Protein AF-A0A530AGK9-F1 (afdb_monomer_lite)

Sequence (66 aa):
MAVGDQGVVAAIDWKSDVNPTLAVRKAHAQQLRDYLSATHAARGAIVYVTSGEIAWVDAAQTPARV

pLDDT: mean 92.28, std 13.04, range [45.44, 98.56]

Foldseek 3Di:
DDADPVFDQEDEAEDADQDDDPVRVVVVLVVRLVVCVVGVHQKYWYQHPNVRDIDIHGHDPPPPDD

Structure (mmCIF, N/CA/C/O backbone):
data_AF-A0A530AGK9-F1
#
_entry.id   AF-A0A530AGK9-F1
#
loop_
_atom_site.group_PDB
_atom_site.id
_atom_site.type_symbol
_atom_site.label_atom_id
_atom_site.label_alt_id
_atom_site.label_comp_id
_atom_site.label_asym_id
_atom_site.label_entity_id
_atom_site.label_seq_id
_atom_site.pdbx_PDB_ins_code
_atom_site.Cartn_x
_atom_site.Cartn_y
_atom_site.Cartn_z
_atom_site.occupancy
_atom_site.B_iso_or_equiv
_atom_site.auth_seq_id
_atom_site.auth_comp_id
_atom_site.auth_asym_id
_atom_site.auth_atom_id
_atom_site.pdbx_PDB_model_num
ATOM 1 N N . MET A 1 1 ? 5.541 -6.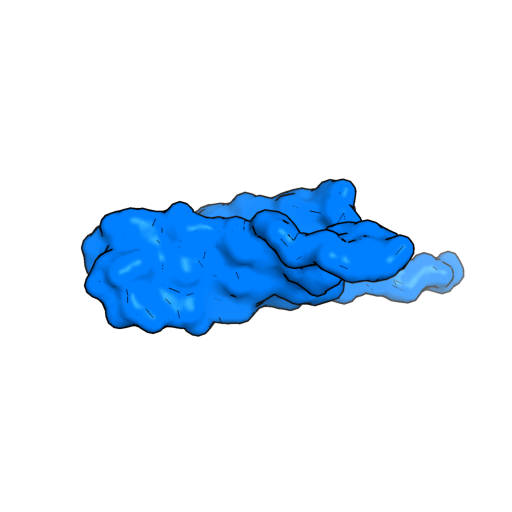071 0.263 1.00 90.44 1 MET A N 1
ATOM 2 C CA . MET A 1 1 ? 5.858 -6.305 -1.164 1.00 90.44 1 MET A CA 1
ATOM 3 C C . MET A 1 1 ? 5.590 -7.766 -1.474 1.00 90.44 1 MET A C 1
ATOM 5 O O . MET A 1 1 ? 5.896 -8.600 -0.631 1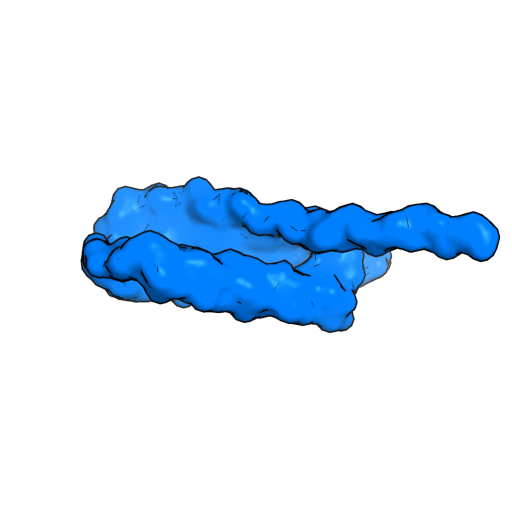.00 90.44 1 MET A O 1
ATOM 9 N N . ALA A 1 2 ? 5.032 -8.061 -2.642 1.00 93.19 2 ALA A N 1
ATOM 10 C CA . ALA A 1 2 ? 4.975 -9.400 -3.214 1.00 93.19 2 ALA A CA 1
ATOM 11 C C . ALA A 1 2 ? 5.998 -9.477 -4.351 1.00 93.19 2 ALA A C 1
ATOM 13 O O . ALA A 1 2 ? 6.057 -8.572 -5.185 1.00 93.19 2 ALA A O 1
ATOM 14 N N . VAL A 1 3 ? 6.809 -10.532 -4.366 1.00 94.12 3 VAL A N 1
ATOM 15 C CA . VAL A 1 3 ? 7.890 -10.734 -5.337 1.00 94.12 3 VAL A CA 1
ATOM 16 C C . VAL A 1 3 ? 7.622 -12.040 -6.073 1.00 94.12 3 VAL A C 1
ATOM 18 O O . VAL A 1 3 ? 7.360 -13.055 -5.434 1.00 94.12 3 VAL A O 1
ATOM 21 N N . GLY A 1 4 ? 7.644 -11.988 -7.400 1.00 93.19 4 GLY A N 1
ATOM 22 C CA . GLY A 1 4 ? 7.626 -13.154 -8.277 1.00 93.19 4 GLY A CA 1
ATOM 23 C C . GLY A 1 4 ? 8.960 -13.310 -9.003 1.00 93.19 4 GLY A C 1
ATOM 24 O O . GLY A 1 4 ? 9.901 -12.550 -8.775 1.00 93.19 4 GLY A O 1
ATOM 25 N N . ASP A 1 5 ? 9.018 -14.260 -9.931 1.00 93.06 5 ASP A N 1
ATOM 26 C CA . ASP A 1 5 ? 10.259 -14.645 -10.619 1.00 93.06 5 ASP A CA 1
ATOM 27 C C . ASP A 1 5 ? 10.931 -13.498 -11.389 1.00 93.06 5 ASP A C 1
ATOM 29 O O . ASP A 1 5 ? 12.133 -13.532 -11.629 1.00 93.06 5 ASP A O 1
ATOM 33 N N . GLN A 1 6 ? 10.159 -12.487 -11.799 1.00 90.50 6 GLN A N 1
ATOM 34 C CA . GLN A 1 6 ? 10.625 -11.345 -12.596 1.00 90.50 6 GLN A CA 1
ATOM 35 C C . GLN A 1 6 ? 10.724 -10.040 -11.785 1.00 90.50 6 GLN A C 1
ATOM 37 O O . GLN A 1 6 ? 10.909 -8.971 -12.361 1.00 90.50 6 GLN A O 1
ATOM 42 N N . GLY A 1 7 ? 10.591 -10.105 -10.454 1.00 93.06 7 GLY A N 1
ATOM 43 C CA . GLY A 1 7 ? 10.691 -8.946 -9.566 1.00 93.06 7 GLY A CA 1
ATOM 44 C C . GLY A 1 7 ? 9.422 -8.670 -8.762 1.00 93.06 7 GLY A C 1
ATOM 45 O O . GLY A 1 7 ? 8.625 -9.565 -8.482 1.00 93.06 7 GLY A O 1
ATOM 46 N N . VAL A 1 8 ? 9.252 -7.422 -8.324 1.00 95.19 8 VAL A N 1
ATOM 47 C CA . VAL A 1 8 ? 8.111 -7.026 -7.488 1.00 95.19 8 VAL A CA 1
ATOM 48 C C . VAL A 1 8 ? 6.834 -7.028 -8.328 1.00 95.19 8 VAL A C 1
ATOM 50 O O . VAL A 1 8 ? 6.711 -6.278 -9.290 1.00 95.19 8 VAL A O 1
ATOM 53 N N . VAL A 1 9 ? 5.860 -7.847 -7.934 1.00 95.19 9 VAL A N 1
ATOM 54 C CA . VAL A 1 9 ? 4.563 -7.965 -8.623 1.00 95.19 9 VAL A CA 1
ATOM 55 C C . VAL A 1 9 ? 3.467 -7.136 -7.956 1.00 95.19 9 VAL A C 1
ATOM 57 O O . VAL A 1 9 ? 2.483 -6.795 -8.608 1.00 95.19 9 VAL A O 1
ATOM 60 N N . ALA A 1 10 ? 3.633 -6.784 -6.674 1.00 95.06 10 ALA A N 1
ATOM 61 C CA . ALA A 1 10 ? 2.734 -5.870 -5.973 1.00 95.06 10 ALA A CA 1
ATOM 62 C C . ALA A 1 10 ? 3.374 -5.209 -4.743 1.00 95.06 10 ALA A C 1
ATOM 64 O O . ALA A 1 10 ? 4.211 -5.799 -4.051 1.00 95.06 10 ALA A O 1
ATOM 65 N N . ALA A 1 11 ? 2.895 -4.014 -4.398 1.00 97.44 11 ALA A N 1
ATOM 66 C CA . ALA A 1 11 ? 3.167 -3.359 -3.119 1.00 97.44 11 ALA A CA 1
ATOM 67 C C . ALA A 1 11 ? 1.907 -3.366 -2.238 1.00 97.44 11 ALA A C 1
ATOM 69 O O . ALA A 1 11 ? 0.806 -3.112 -2.717 1.00 97.44 11 ALA A O 1
ATOM 70 N N . ILE A 1 12 ? 2.062 -3.669 -0.948 1.00 97.75 12 ILE A N 1
ATOM 71 C CA . ILE A 1 12 ? 0.965 -3.653 0.028 1.00 97.75 12 ILE A CA 1
ATOM 72 C C . ILE A 1 12 ? 1.400 -2.747 1.173 1.00 97.75 12 ILE A C 1
ATOM 74 O O . ILE A 1 12 ? 2.504 -2.929 1.694 1.00 97.75 12 ILE A O 1
ATOM 78 N N . ASP A 1 13 ? 0.555 -1.782 1.522 1.00 97.88 13 ASP A N 1
ATOM 79 C CA . ASP A 1 13 ? 0.783 -0.804 2.586 1.00 97.88 13 ASP A CA 1
ATOM 80 C C . ASP A 1 13 ? -0.334 -0.914 3.634 1.00 97.88 13 ASP A C 1
ATOM 82 O O . ASP A 1 13 ? -1.518 -0.837 3.304 1.00 97.88 13 ASP A O 1
ATOM 86 N N . TRP A 1 14 ? 0.034 -1.124 4.897 1.00 98.00 14 TRP A N 1
ATOM 87 C CA . TRP A 1 14 ? -0.913 -1.282 6.003 1.00 98.00 14 TRP A CA 1
ATOM 88 C C . TRP A 1 14 ? -1.054 0.031 6.768 1.00 98.00 14 TRP A C 1
ATOM 90 O O . TRP A 1 14 ? -0.063 0.637 7.172 1.00 98.00 14 TRP A O 1
ATOM 100 N N . LYS A 1 15 ? -2.298 0.448 7.009 1.00 97.75 15 LYS A N 1
ATOM 101 C CA . LYS A 1 15 ? -2.645 1.680 7.726 1.00 97.75 15 LYS A CA 1
ATOM 102 C C . LYS A 1 15 ? -3.547 1.361 8.911 1.00 97.75 15 LYS A C 1
ATOM 104 O O . LYS A 1 15 ? -4.520 0.625 8.757 1.00 97.75 15 LYS A O 1
ATOM 109 N N . SER A 1 16 ? -3.232 1.918 10.079 1.00 98.00 16 SER A N 1
ATOM 110 C CA . SER A 1 16 ? -3.965 1.705 11.337 1.00 98.00 16 SER A CA 1
ATOM 111 C C . SER A 1 16 ? -4.956 2.819 11.680 1.00 98.00 16 SER A C 1
ATOM 113 O O . SER A 1 16 ? -5.635 2.739 12.704 1.00 98.00 16 SER A O 1
ATOM 115 N N . ASP A 1 17 ? -5.076 3.847 10.837 1.00 98.00 17 ASP A N 1
ATOM 116 C CA . ASP A 1 17 ? -6.022 4.942 11.035 1.00 98.00 17 ASP A CA 1
ATOM 117 C C . ASP A 1 17 ? -7.456 4.430 11.254 1.00 98.00 17 ASP A C 1
ATOM 119 O O . ASP A 1 17 ? -7.944 3.574 10.517 1.00 98.00 17 ASP A O 1
ATOM 123 N N . VAL A 1 18 ? -8.155 4.982 12.249 1.00 97.19 18 VAL A N 1
ATOM 124 C CA . VAL A 1 18 ? -9.540 4.595 12.579 1.00 97.19 18 VAL A CA 1
ATOM 125 C C . VAL A 1 18 ? -10.546 5.221 11.609 1.00 97.19 18 VAL A C 1
ATOM 127 O O . VAL A 1 18 ? -11.487 4.569 11.170 1.00 97.19 18 VAL A O 1
ATOM 130 N N . ASN A 1 19 ? -10.350 6.495 11.267 1.00 96.31 19 ASN A N 1
ATOM 131 C CA . ASN A 1 19 ? -11.212 7.239 10.350 1.00 96.31 19 ASN A CA 1
ATOM 132 C C . ASN A 1 19 ? -10.386 8.289 9.583 1.00 96.31 19 ASN A C 1
ATOM 134 O O . ASN A 1 19 ? -10.467 9.484 9.882 1.00 96.31 19 ASN A O 1
ATOM 138 N N . PRO A 1 20 ? -9.520 7.864 8.643 1.00 97.31 20 PRO A N 1
ATOM 139 C CA . PRO A 1 20 ? -8.679 8.791 7.902 1.00 97.31 20 PRO A CA 1
ATOM 140 C C . PRO A 1 20 ? -9.539 9.663 6.988 1.00 97.31 20 PRO A C 1
ATOM 142 O O . PRO A 1 20 ? -10.383 9.167 6.234 1.00 97.31 20 PRO A O 1
ATOM 145 N N . THR A 1 21 ? -9.284 10.971 7.015 1.00 98.44 21 THR A N 1
ATOM 146 C CA . THR A 1 21 ? -9.945 11.920 6.114 1.00 98.44 21 THR A CA 1
ATOM 147 C C . THR A 1 21 ? -9.613 11.605 4.653 1.00 98.44 21 THR A C 1
ATOM 149 O O . THR A 1 21 ? -8.612 10.954 4.342 1.00 98.44 21 THR A O 1
ATOM 152 N N . LEU A 1 22 ? -10.407 12.131 3.717 1.00 97.75 22 LEU A N 1
ATOM 153 C CA . LEU A 1 22 ? -10.130 11.970 2.286 1.00 97.75 22 LEU A CA 1
ATOM 154 C C . LEU A 1 22 ? -8.729 12.478 1.893 1.00 97.75 22 LEU A C 1
ATOM 156 O O . LEU A 1 22 ? -8.084 11.888 1.029 1.00 97.75 22 LEU A O 1
ATOM 160 N N . ALA A 1 23 ? -8.244 13.550 2.526 1.00 98.50 23 ALA A N 1
ATOM 161 C CA . ALA A 1 23 ? -6.907 14.084 2.270 1.00 98.50 23 ALA A CA 1
ATOM 162 C C . ALA A 1 23 ? -5.806 13.098 2.694 1.00 98.50 23 ALA A C 1
ATOM 164 O O . ALA A 1 23 ? -4.883 12.841 1.923 1.00 98.50 23 ALA A O 1
ATOM 165 N N . VAL A 1 24 ? -5.951 12.479 3.870 1.00 98.44 24 VAL A N 1
ATOM 166 C CA . VAL A 1 24 ? -5.036 11.435 4.359 1.00 98.44 24 VAL A CA 1
ATOM 167 C C . VAL A 1 24 ? -5.063 10.219 3.429 1.00 98.44 24 VAL A C 1
ATOM 169 O O . VAL A 1 24 ? -4.016 9.734 3.008 1.00 98.44 24 VAL A O 1
ATOM 172 N N . ARG A 1 25 ? -6.252 9.784 2.996 1.00 98.25 25 ARG A N 1
ATOM 173 C CA . ARG A 1 25 ? -6.393 8.680 2.031 1.00 98.25 25 ARG A CA 1
ATOM 174 C C . ARG A 1 25 ? -5.700 8.980 0.695 1.00 98.25 25 ARG A C 1
ATOM 176 O O . ARG A 1 25 ? -5.029 8.110 0.144 1.00 98.25 25 ARG A O 1
ATOM 183 N N . LYS A 1 26 ? -5.795 10.217 0.193 1.00 98.25 26 LYS A N 1
ATOM 184 C CA . LYS A 1 26 ? -5.068 10.652 -1.014 1.00 98.25 26 LYS A CA 1
ATOM 185 C C . LYS A 1 26 ? -3.551 10.617 -0.821 1.00 98.25 26 LYS A C 1
ATOM 187 O O . LYS A 1 26 ? -2.851 10.197 -1.742 1.00 98.25 26 LYS A O 1
ATOM 192 N N . ALA A 1 27 ? -3.056 11.018 0.350 1.00 98.38 27 ALA A N 1
ATOM 193 C CA . ALA A 1 27 ? -1.636 10.938 0.683 1.00 98.38 27 ALA A CA 1
ATOM 194 C C . ALA A 1 27 ? -1.145 9.481 0.739 1.00 98.38 27 ALA A C 1
ATOM 196 O O . ALA A 1 27 ? -0.112 9.173 0.153 1.00 98.38 27 ALA A O 1
ATOM 197 N N . HIS A 1 28 ? -1.920 8.565 1.330 1.00 98.38 28 HIS A N 1
ATOM 198 C CA . HIS A 1 28 ? -1.600 7.131 1.317 1.00 98.38 28 HIS A CA 1
ATOM 199 C C . HIS A 1 28 ? -1.529 6.577 -0.111 1.00 98.38 28 HIS A C 1
ATOM 201 O O . HIS A 1 28 ? -0.598 5.856 -0.458 1.00 98.38 28 HIS A O 1
ATOM 207 N N . ALA A 1 29 ? -2.477 6.959 -0.971 1.00 98.00 29 ALA A N 1
ATOM 208 C CA . ALA A 1 29 ? -2.456 6.560 -2.375 1.00 98.00 29 ALA A CA 1
ATOM 209 C C . ALA A 1 29 ? -1.249 7.129 -3.134 1.00 98.00 29 ALA A C 1
ATOM 211 O O . ALA A 1 29 ? -0.720 6.454 -4.012 1.00 98.00 29 ALA A O 1
ATOM 212 N N . GLN A 1 30 ? -0.803 8.347 -2.810 1.00 98.00 30 GLN A N 1
ATOM 213 C CA . GLN A 1 30 ? 0.410 8.912 -3.403 1.00 98.00 30 GLN A CA 1
ATOM 214 C C . GLN A 1 30 ? 1.658 8.152 -2.958 1.00 98.00 30 GLN A C 1
ATOM 216 O O . GLN A 1 30 ? 2.433 7.736 -3.809 1.00 98.00 30 GLN A O 1
ATOM 221 N N . GLN A 1 31 ? 1.793 7.888 -1.660 1.00 97.75 31 GLN A N 1
ATOM 222 C CA . GLN A 1 31 ? 2.890 7.085 -1.124 1.00 97.75 31 GLN A CA 1
ATOM 223 C C . GLN A 1 31 ? 2.965 5.708 -1.802 1.00 97.75 31 GLN A C 1
ATOM 225 O O . GLN A 1 31 ? 4.039 5.267 -2.207 1.00 97.75 31 GLN A O 1
ATOM 230 N N . LEU A 1 32 ? 1.821 5.041 -1.990 1.00 98.06 32 LEU A N 1
ATOM 231 C CA . LEU A 1 32 ? 1.789 3.760 -2.689 1.00 98.06 32 LEU A CA 1
ATOM 232 C C . LEU A 1 32 ? 2.151 3.900 -4.178 1.00 98.06 32 LEU A C 1
ATOM 234 O O . LEU A 1 32 ? 2.877 3.055 -4.690 1.00 98.06 32 LEU A O 1
ATOM 238 N N . ARG A 1 33 ? 1.728 4.967 -4.873 1.00 97.38 33 ARG A N 1
ATOM 239 C CA . ARG A 1 33 ? 2.177 5.241 -6.255 1.00 97.38 33 ARG A CA 1
ATOM 240 C C . ARG A 1 33 ? 3.691 5.413 -6.349 1.00 97.38 33 ARG A C 1
ATOM 242 O O . ARG A 1 33 ? 4.281 4.932 -7.313 1.00 97.38 33 ARG A O 1
ATOM 249 N N . ASP A 1 34 ? 4.316 6.033 -5.354 1.00 97.12 34 ASP A N 1
ATOM 250 C CA . ASP A 1 34 ? 5.771 6.182 -5.314 1.00 97.12 34 ASP A CA 1
ATOM 251 C C . ASP A 1 34 ? 6.455 4.808 -5.176 1.00 97.12 34 ASP A C 1
ATOM 253 O O . ASP A 1 34 ? 7.453 4.541 -5.847 1.00 97.12 34 ASP A O 1
ATOM 257 N N . TYR A 1 35 ? 5.871 3.881 -4.403 1.00 96.81 35 TYR A N 1
ATOM 258 C CA . TYR A 1 35 ? 6.337 2.488 -4.347 1.00 96.81 35 TYR A CA 1
ATOM 259 C C . TYR A 1 35 ? 6.185 1.765 -5.682 1.00 96.81 35 TYR A C 1
ATOM 261 O O . TYR A 1 35 ? 7.113 1.077 -6.106 1.00 96.81 35 TYR A O 1
ATOM 269 N N . LEU A 1 36 ? 5.043 1.913 -6.356 1.00 96.50 36 LEU A N 1
ATOM 270 C CA . LEU A 1 36 ? 4.822 1.297 -7.667 1.00 96.50 36 LEU A CA 1
ATOM 271 C C . LEU A 1 36 ? 5.812 1.833 -8.708 1.00 96.50 36 LEU A C 1
ATOM 273 O O . LEU A 1 36 ? 6.387 1.049 -9.455 1.00 96.50 36 LEU A O 1
ATOM 277 N 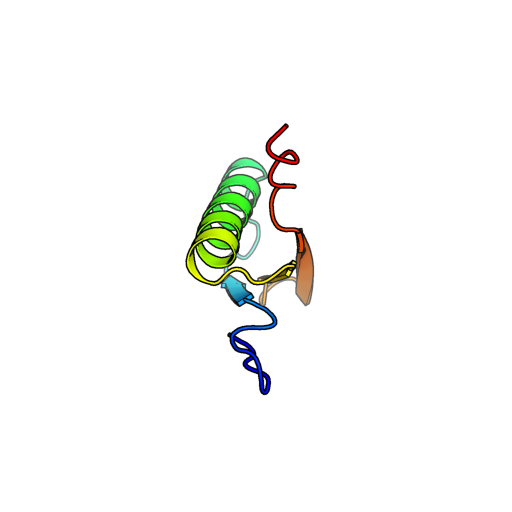N . SER A 1 37 ? 6.090 3.139 -8.688 1.00 95.81 37 SER A N 1
ATOM 278 C CA . SER A 1 37 ? 7.110 3.769 -9.533 1.00 95.81 37 SER A CA 1
ATOM 279 C C . SER A 1 37 ? 8.508 3.200 -9.268 1.00 95.81 37 SER A C 1
ATOM 281 O O . SER A 1 37 ? 9.184 2.758 -10.192 1.00 95.81 37 SER A O 1
ATOM 283 N N . ALA A 1 38 ? 8.925 3.123 -8.000 1.00 95.50 38 ALA A N 1
ATOM 284 C CA . ALA A 1 38 ? 10.255 2.634 -7.630 1.00 95.50 38 ALA A CA 1
ATOM 285 C C . ALA A 1 38 ? 10.463 1.135 -7.909 1.00 95.50 38 ALA A C 1
ATOM 287 O O . ALA A 1 38 ? 11.595 0.685 -8.078 1.00 95.50 38 ALA A O 1
ATOM 288 N N . THR A 1 39 ? 9.384 0.351 -7.920 1.00 94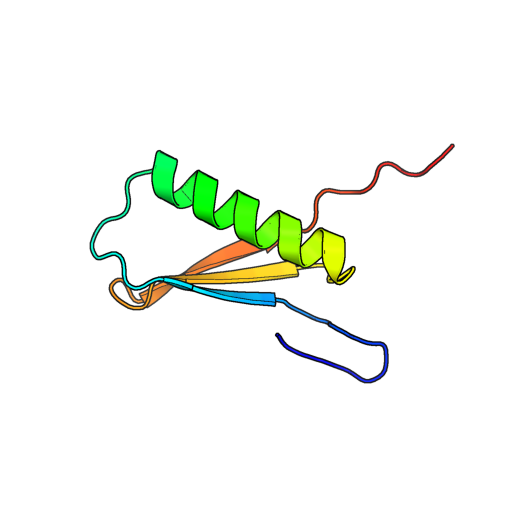.75 39 THR A N 1
ATOM 289 C CA . THR A 1 39 ? 9.443 -1.113 -8.061 1.00 94.75 39 THR A CA 1
ATOM 290 C C . THR A 1 39 ? 9.023 -1.623 -9.432 1.00 94.75 39 THR A C 1
ATOM 292 O O . THR A 1 39 ? 9.201 -2.806 -9.707 1.00 94.75 39 THR A O 1
ATOM 295 N N . HIS A 1 40 ? 8.472 -0.755 -10.283 1.00 94.25 40 HIS A N 1
ATOM 296 C CA . HIS A 1 40 ? 7.814 -1.106 -11.545 1.00 94.25 40 HIS A CA 1
ATOM 297 C C . HIS A 1 40 ? 6.633 -2.083 -11.394 1.00 94.25 40 HIS A C 1
ATOM 299 O O . HIS A 1 40 ? 6.181 -2.672 -12.377 1.00 94.25 40 HIS A O 1
ATOM 305 N N . ALA A 1 41 ? 6.103 -2.254 -10.179 1.00 95.38 41 ALA A N 1
ATOM 306 C CA . ALA A 1 41 ? 4.920 -3.069 -9.957 1.00 95.38 41 ALA A CA 1
ATOM 307 C C . ALA A 1 41 ? 3.688 -2.391 -10.573 1.00 95.38 41 ALA A C 1
ATOM 309 O O . ALA A 1 41 ? 3.456 -1.198 -10.384 1.00 95.38 41 ALA A O 1
ATOM 310 N N . ALA A 1 42 ? 2.858 -3.163 -11.275 1.00 93.94 42 ALA A N 1
ATOM 311 C CA . ALA A 1 42 ? 1.689 -2.624 -11.971 1.00 93.94 42 ALA A CA 1
ATOM 312 C C . ALA A 1 42 ? 0.572 -2.160 -11.018 1.00 93.94 42 ALA A C 1
ATOM 314 O O . ALA A 1 42 ? -0.238 -1.303 -11.375 1.00 93.94 42 ALA A O 1
ATOM 315 N N . ARG A 1 43 ? 0.507 -2.739 -9.813 1.00 96.06 43 ARG A N 1
ATOM 316 C CA . ARG A 1 43 ? -0.589 -2.521 -8.866 1.00 96.06 43 ARG A CA 1
ATOM 317 C C . ARG A 1 43 ? -0.151 -2.707 -7.421 1.00 96.06 43 ARG A C 1
ATOM 319 O O . ARG A 1 43 ? 0.755 -3.483 -7.122 1.00 96.06 43 ARG A O 1
ATOM 326 N N . GLY A 1 44 ? -0.846 -2.035 -6.513 1.00 97.88 44 GLY A N 1
ATOM 327 C CA . GLY A 1 44 ? -0.727 -2.239 -5.080 1.00 97.88 44 GLY A CA 1
ATOM 328 C C . GLY A 1 44 ? -2.055 -2.122 -4.340 1.00 97.88 44 GLY A C 1
ATOM 329 O O . GLY A 1 44 ? -3.083 -1.752 -4.911 1.00 97.88 44 GLY A O 1
ATOM 330 N N . ALA A 1 45 ? -2.013 -2.431 -3.048 1.00 98.31 45 ALA A N 1
ATOM 331 C CA . ALA A 1 45 ? -3.150 -2.334 -2.144 1.00 98.31 45 ALA A CA 1
ATOM 332 C C . ALA A 1 45 ? -2.794 -1.539 -0.884 1.00 98.31 45 ALA A C 1
ATOM 334 O O . ALA A 1 45 ? -1.729 -1.730 -0.297 1.00 98.31 45 ALA A O 1
ATOM 335 N N . ILE A 1 46 ? -3.720 -0.695 -0.442 1.00 98.56 46 ILE A N 1
ATOM 336 C CA . ILE A 1 46 ? -3.720 -0.108 0.896 1.00 98.56 46 ILE A CA 1
ATOM 337 C C . ILE A 1 46 ? -4.708 -0.911 1.734 1.00 98.56 46 ILE A C 1
ATOM 339 O O . ILE A 1 46 ? -5.876 -1.026 1.363 1.00 98.56 46 ILE A O 1
ATOM 343 N N . VAL A 1 47 ? -4.248 -1.451 2.857 1.00 98.44 47 VAL A N 1
ATOM 344 C CA . VAL A 1 47 ? -5.076 -2.200 3.805 1.00 98.44 47 VAL A CA 1
ATOM 345 C C . VAL A 1 47 ? -5.312 -1.325 5.030 1.00 98.44 47 VAL A C 1
ATOM 347 O O . VAL A 1 47 ? -4.398 -1.101 5.825 1.00 98.44 47 VAL A O 1
ATOM 350 N N . TYR A 1 48 ? -6.539 -0.832 5.192 1.00 98.38 48 TYR A N 1
ATOM 351 C CA . TYR A 1 48 ? -6.966 -0.118 6.393 1.00 98.38 48 TYR A CA 1
ATOM 352 C C . TYR A 1 48 ? -7.395 -1.138 7.448 1.00 98.38 48 TYR A C 1
ATOM 354 O O . TYR A 1 48 ? -8.536 -1.598 7.456 1.00 98.38 48 TYR A O 1
ATOM 362 N N . VAL A 1 49 ? -6.477 -1.521 8.340 1.00 97.69 49 VAL A N 1
ATOM 363 C CA . VAL A 1 49 ? -6.695 -2.654 9.262 1.00 97.69 49 VAL A CA 1
ATOM 364 C C . VAL A 1 49 ? -7.846 -2.422 10.233 1.00 97.69 49 VAL A C 1
ATOM 366 O O . VAL A 1 49 ? -8.497 -3.376 10.643 1.00 97.69 49 VAL A O 1
ATOM 369 N N . THR A 1 50 ? -8.121 -1.162 10.570 1.00 97.44 50 THR A N 1
ATOM 370 C CA . THR A 1 50 ? -9.177 -0.809 11.520 1.00 97.44 50 THR A CA 1
ATOM 371 C C . THR A 1 50 ? -10.574 -0.928 10.912 1.00 97.44 50 THR A C 1
ATOM 373 O O . THR A 1 50 ? -11.499 -1.350 11.598 1.00 97.44 50 THR A O 1
ATOM 376 N N . SER A 1 51 ? -10.744 -0.584 9.632 1.00 97.00 51 SER A N 1
ATOM 377 C CA . SER A 1 51 ? -12.033 -0.714 8.936 1.00 97.00 51 SER A CA 1
ATOM 378 C C . SER A 1 51 ? -12.191 -2.044 8.194 1.00 97.00 51 SER A C 1
ATOM 380 O O . SER A 1 51 ? -13.298 -2.382 7.785 1.00 97.00 51 SER A O 1
ATOM 382 N N . GLY A 1 52 ? -11.095 -2.778 7.977 1.00 96.75 52 GLY A N 1
ATOM 383 C CA . GLY A 1 52 ? -11.054 -3.946 7.093 1.00 96.75 52 GLY A CA 1
ATOM 384 C C . GLY A 1 52 ? -11.118 -3.592 5.601 1.00 96.75 52 GLY A C 1
ATOM 385 O O . GLY A 1 52 ? -11.228 -4.484 4.763 1.00 96.75 52 GLY A O 1
ATOM 386 N N . GLU A 1 53 ? -11.060 -2.305 5.248 1.00 98.12 53 GLU A N 1
ATOM 387 C CA . GLU A 1 53 ? -11.150 -1.839 3.865 1.00 98.12 53 GLU A CA 1
ATOM 388 C C . GLU A 1 53 ? -9.835 -2.076 3.108 1.00 98.12 53 GLU A C 1
ATOM 390 O O . GLU A 1 53 ? -8.746 -1.787 3.612 1.00 98.12 53 GLU A O 1
ATOM 395 N N . ILE A 1 54 ? -9.946 -2.533 1.859 1.00 98.25 54 ILE A N 1
ATOM 396 C CA . ILE A 1 54 ? -8.828 -2.630 0.918 1.00 98.25 54 ILE A CA 1
ATOM 397 C C . ILE A 1 54 ? -9.068 -1.650 -0.229 1.00 98.25 54 ILE A C 1
ATOM 399 O O . ILE A 1 54 ? -10.029 -1.796 -0.985 1.00 98.25 54 ILE A O 1
ATOM 403 N N . ALA A 1 55 ? -8.169 -0.680 -0.385 1.00 97.81 55 ALA A N 1
ATOM 404 C CA . ALA A 1 55 ? -8.177 0.255 -1.504 1.00 97.81 55 ALA A CA 1
ATOM 405 C C . ALA A 1 55 ? -7.075 -0.111 -2.505 1.00 97.81 55 ALA A C 1
ATOM 407 O O . ALA A 1 55 ? -5.892 -0.138 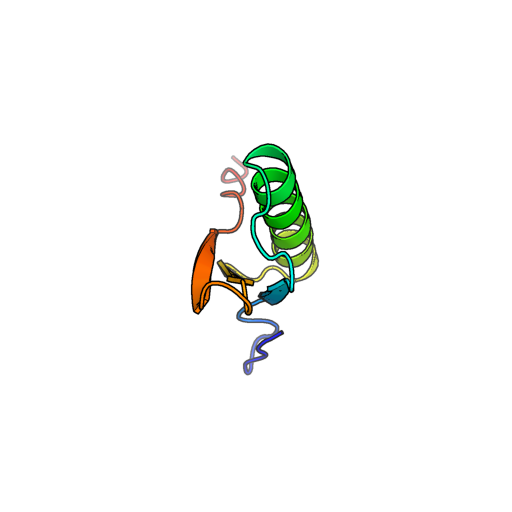-2.166 1.00 97.81 55 ALA A O 1
ATOM 408 N N . TRP A 1 56 ? -7.462 -0.379 -3.749 1.00 97.81 56 TRP A N 1
ATOM 409 C CA . TRP A 1 56 ? -6.521 -0.694 -4.821 1.00 97.81 56 TRP A CA 1
ATOM 410 C C . TRP A 1 56 ? -5.968 0.575 -5.463 1.00 97.81 56 TRP A C 1
ATOM 412 O O . TRP A 1 56 ? -6.706 1.530 -5.708 1.00 97.81 56 TRP A O 1
ATOM 422 N N . VAL A 1 57 ? -4.672 0.566 -5.762 1.00 97.56 57 VAL A N 1
ATOM 423 C CA . VAL A 1 57 ? -3.983 1.648 -6.467 1.00 97.56 57 VAL A CA 1
ATOM 424 C C . VAL A 1 57 ? -3.219 1.043 -7.630 1.00 97.56 57 VAL A C 1
ATOM 426 O O . VAL A 1 57 ? -2.390 0.155 -7.438 1.00 97.56 57 VAL A O 1
ATOM 429 N N . ASP A 1 58 ? -3.495 1.535 -8.828 1.00 96.06 58 ASP A N 1
ATOM 430 C CA . ASP A 1 58 ? -2.767 1.149 -10.030 1.00 96.06 58 ASP A CA 1
ATOM 431 C C . ASP A 1 58 ? -1.602 2.117 -10.265 1.00 96.06 58 ASP A C 1
ATOM 433 O O . ASP A 1 58 ? -1.651 3.290 -9.866 1.00 96.06 58 ASP A O 1
ATOM 437 N N . ALA A 1 59 ? -0.538 1.626 -10.901 1.00 90.81 59 ALA A N 1
ATOM 438 C CA . ALA A 1 59 ? 0.538 2.492 -11.357 1.00 90.81 59 ALA A CA 1
ATOM 439 C C . ALA A 1 59 ? -0.033 3.536 -12.328 1.00 90.81 59 ALA A C 1
ATOM 441 O O . ALA A 1 59 ? -0.926 3.245 -13.129 1.00 90.81 59 ALA A O 1
ATOM 442 N N . ALA A 1 60 ? 0.481 4.766 -12.268 1.00 78.25 60 ALA A N 1
ATOM 443 C CA . ALA A 1 60 ? 0.160 5.741 -13.300 1.00 78.25 60 ALA A CA 1
ATOM 444 C C . ALA A 1 60 ? 0.602 5.160 -14.649 1.00 78.25 60 ALA A C 1
ATOM 446 O O . ALA A 1 60 ? 1.740 4.703 -14.771 1.00 78.25 60 ALA A O 1
ATOM 447 N N . GLN A 1 61 ? -0.291 5.157 -15.642 1.00 59.56 61 GLN A N 1
ATOM 448 C CA . GLN A 1 61 ? 0.069 4.771 -17.004 1.00 59.56 61 GLN A CA 1
ATOM 449 C C . GLN A 1 61 ? 1.247 5.645 -17.422 1.00 59.56 61 GLN A C 1
ATOM 451 O O . GLN A 1 61 ? 1.095 6.858 -17.565 1.00 59.56 61 GLN A O 1
ATOM 456 N N . THR A 1 62 ? 2.433 5.056 -17.569 1.00 55.38 62 THR A N 1
ATOM 457 C CA . THR A 1 62 ? 3.523 5.757 -18.236 1.00 55.38 62 THR A CA 1
ATOM 458 C C . THR A 1 62 ? 3.039 5.989 -19.665 1.00 55.38 62 THR A C 1
ATOM 460 O O . THR A 1 62 ? 2.757 5.002 -20.350 1.00 55.38 62 THR A O 1
ATOM 463 N N . PRO A 1 63 ? 2.847 7.243 -20.120 1.00 47.50 63 PRO A N 1
ATOM 464 C CA . PRO A 1 63 ? 2.441 7.473 -21.496 1.00 47.50 63 PRO A CA 1
ATOM 465 C C . PRO A 1 63 ? 3.477 6.814 -22.405 1.00 47.50 63 PRO A C 1
ATOM 467 O O . PRO A 1 63 ? 4.682 6.942 -22.169 1.00 47.50 63 PRO A O 1
ATOM 470 N N . ALA A 1 64 ? 3.001 6.063 -23.402 1.00 45.44 64 ALA A N 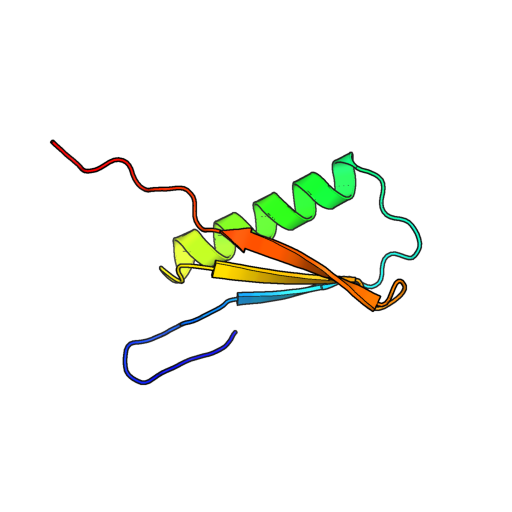1
ATOM 471 C CA . ALA A 1 64 ? 3.867 5.445 -24.391 1.00 45.44 64 ALA A CA 1
ATOM 472 C C . ALA A 1 64 ? 4.786 6.530 -24.963 1.00 45.44 64 ALA A C 1
ATOM 474 O O . ALA A 1 64 ? 4.319 7.558 -25.455 1.00 45.44 64 ALA A O 1
ATOM 475 N N . ARG A 1 65 ? 6.095 6.331 -24.819 1.00 49.53 65 ARG A N 1
ATOM 476 C CA . ARG A 1 65 ? 7.097 7.243 -25.358 1.00 49.53 65 ARG A CA 1
ATOM 477 C C . ARG A 1 65 ? 7.037 7.111 -26.884 1.00 49.53 65 ARG A C 1
ATOM 479 O O . ARG A 1 65 ? 7.454 6.077 -27.401 1.00 49.53 65 ARG A O 1
ATOM 486 N N . VAL A 1 66 ? 6.421 8.096 -27.546 1.00 57.34 66 VAL A N 1
ATOM 487 C CA . VAL A 1 66 ? 6.358 8.234 -29.017 1.00 57.34 66 VAL A CA 1
ATOM 488 C C . VAL A 1 66 ? 7.749 8.523 -29.566 1.00 57.34 66 VAL A C 1
ATOM 490 O O . VAL A 1 66 ? 8.489 9.281 -28.895 1.00 57.34 66 VAL A O 1
#

Secondary structure (DSSP, 8-state):
-EEETTEEEEEEEEE--SS--HHHHHHHHHHHHHHHHHHT-SEEEEEETTTTEEEEEEPP------

Radius of gyration: 12.91 Å; chains: 1; bounding box: 23×29×42 Å